Protein AF-A0A699YAX6-F1 (afdb_monomer_lite)

Organism: Haematococcus lacustris (NCBI:txid44745)

Sequence (113 aa):
MFAQSRGVNQQYKAKFRSLSFNLKDPKNPDLRARVLEGDIEAQELVEMSAEQLASSEKKAEYSQIREHIMAESVRGNTQVASTDQFQCGRCKQRKCTYYQMQTRSADEVGLGV

InterPro domains:
  IPR001222 Zinc finger, TFIIS-type [PF01096] (86-108)
  IPR001222 Zinc finger, TFIIS-type [SM00440] (86-108)
  IPR003618 Transcription elongation factor S-II, central domain [PF07500] (1-71)
  IPR003618 Transcription elongation factor S-II, central domain [PS51321] (1-81)
  IPR003618 Transcription elongation factor S-II, central domain [SM00510] (1-64)
  IPR036575 Transcription elongation factor S-II, central domain superfamily [G3DSA:1.10.472.30] (1-55)
  IPR036575 Transcription elongation factor S-II, central domain superfamily [SSF46942] (5-57)

pLDDT: mean 79.46, std 10.2, range [43.56, 90.44]

Secondary structure (DSSP, 8-state):
-TTTTTSS-HHHHHHHHHHHHHHH-TT-HHHHHHHHHTSS-HHHHHHS-HHHHS-HHHHHHHHHHHHHHHHHHHT------EETTS--TTT--S-EE-------SSS------

Foldseek 3Di:
DCVVVVHDDPVNVVLVVLLVCLCPDPLAVVLVVCVVVVVAPPVNSSVDDSLRSHHPVVVVVVVVVVVVVVVVVVVPPPPQPFAQPDADPPPRDSRDHADDDPDDDDDDDDRDD

Radius of gyration: 29.4 Å; chains: 1; bounding box: 80×31×58 Å

Structure (mmCIF, N/CA/C/O backbone):
data_AF-A0A699YAX6-F1
#
_entry.id   AF-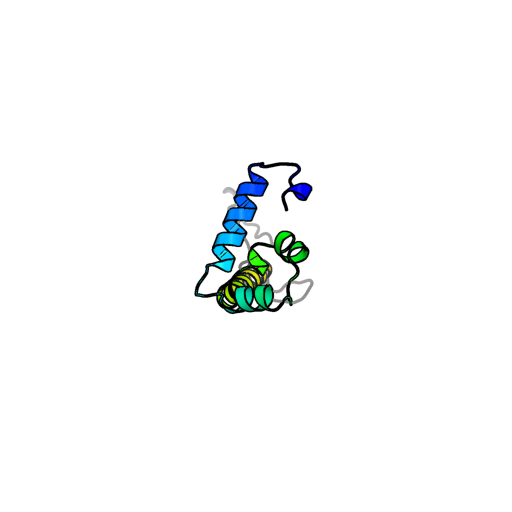A0A699YAX6-F1
#
loop_
_atom_site.group_PDB
_atom_site.id
_atom_site.type_symbol
_atom_site.label_atom_id
_atom_site.label_alt_id
_atom_site.label_comp_id
_atom_site.label_asym_id
_atom_site.label_entity_id
_atom_site.label_seq_id
_atom_site.pdbx_PDB_ins_code
_atom_site.Cartn_x
_atom_site.Cartn_y
_atom_site.Cartn_z
_atom_site.occupancy
_atom_site.B_iso_or_equiv
_atom_site.auth_seq_id
_atom_site.auth_comp_id
_atom_site.auth_asym_id
_atom_site.auth_atom_id
_atom_site.pdbx_PDB_model_num
ATOM 1 N N . MET A 1 1 ? -6.912 -10.403 16.331 1.00 75.69 1 MET A N 1
ATOM 2 C CA . MET A 1 1 ? -6.152 -9.137 16.492 1.00 75.69 1 MET A CA 1
ATOM 3 C C . MET A 1 1 ? -5.697 -8.850 17.928 1.00 75.69 1 MET A C 1
ATOM 5 O O . MET A 1 1 ? -4.497 -8.838 18.152 1.00 75.69 1 MET A O 1
ATOM 9 N N . PHE A 1 2 ? -6.594 -8.650 18.906 1.00 80.19 2 PHE A N 1
ATOM 10 C CA . PHE A 1 2 ? -6.207 -8.347 20.302 1.00 80.19 2 PHE A CA 1
ATOM 11 C C . PHE A 1 2 ? -5.350 -9.450 20.956 1.00 80.19 2 PHE A C 1
ATOM 13 O O . PHE A 1 2 ? -4.349 -9.159 21.609 1.00 80.19 2 PHE A O 1
ATOM 20 N N . ALA A 1 3 ? -5.701 -10.718 20.712 1.00 77.88 3 ALA A N 1
ATOM 21 C CA . ALA A 1 3 ? -4.924 -11.874 21.164 1.00 77.88 3 ALA A CA 1
ATOM 22 C C . ALA A 1 3 ? -3.510 -11.921 20.547 1.00 77.88 3 ALA A C 1
ATOM 24 O O . ALA A 1 3 ? -2.547 -12.263 21.226 1.00 77.88 3 ALA A O 1
ATOM 25 N N . GLN A 1 4 ? -3.373 -11.509 19.281 1.00 76.94 4 GLN A N 1
ATOM 26 C CA . GLN A 1 4 ? -2.105 -11.526 18.543 1.00 76.94 4 GLN A CA 1
ATOM 27 C C . GLN A 1 4 ? -1.154 -10.423 19.029 1.00 76.94 4 GLN A C 1
ATOM 29 O O . GLN A 1 4 ? 0.041 -10.650 19.176 1.00 76.94 4 GLN A O 1
ATOM 34 N N . SER A 1 5 ? -1.686 -9.241 19.355 1.00 77.25 5 SER A N 1
ATOM 35 C CA . SER A 1 5 ? -0.905 -8.118 19.886 1.00 77.25 5 SER A CA 1
ATOM 36 C C . SER A 1 5 ? -0.655 -8.183 21.397 1.00 77.25 5 SER A C 1
ATOM 38 O O . SER A 1 5 ? -0.025 -7.267 21.934 1.00 77.25 5 SER A O 1
ATOM 40 N N . ARG A 1 6 ? -1.159 -9.232 22.074 1.00 80.38 6 ARG A N 1
ATOM 41 C CA . ARG A 1 6 ? -1.083 -9.453 23.531 1.00 80.38 6 ARG A CA 1
ATOM 42 C C . ARG A 1 6 ? -1.434 -8.193 24.339 1.00 80.38 6 ARG A C 1
ATOM 44 O O . ARG A 1 6 ? -0.758 -7.856 25.306 1.00 80.38 6 ARG A O 1
ATOM 51 N N . GLY A 1 7 ? -2.474 -7.476 23.905 1.00 83.88 7 GLY A N 1
ATOM 52 C CA . GLY A 1 7 ? -2.921 -6.218 24.511 1.00 83.88 7 GLY A CA 1
ATOM 53 C C . GLY A 1 7 ? -3.018 -5.039 23.538 1.00 83.88 7 GLY A C 1
ATOM 54 O O . GLY A 1 7 ? -2.798 -5.164 22.328 1.00 83.88 7 GLY A O 1
ATOM 55 N N . VAL A 1 8 ? -3.370 -3.866 24.080 1.00 83.69 8 VAL A N 1
ATOM 56 C CA . VAL A 1 8 ? -3.574 -2.617 23.320 1.00 83.69 8 VAL A CA 1
ATOM 57 C C . VAL A 1 8 ? -2.249 -1.870 23.138 1.00 83.69 8 VAL A C 1
ATOM 59 O O . VAL A 1 8 ? -2.027 -0.790 23.683 1.00 83.69 8 VAL A O 1
ATOM 62 N N . ASN A 1 9 ? -1.364 -2.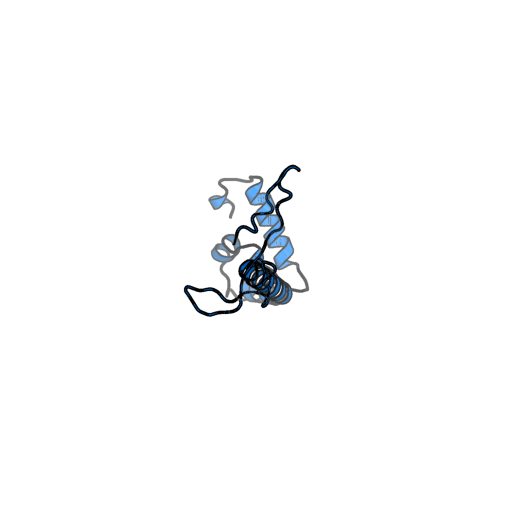450 22.336 1.00 87.81 9 ASN A N 1
ATOM 63 C CA . ASN A 1 9 ? -0.063 -1.866 22.017 1.00 87.81 9 ASN A CA 1
ATOM 64 C C . ASN A 1 9 ? -0.130 -0.901 20.821 1.00 87.81 9 ASN A C 1
ATOM 66 O O . ASN A 1 9 ? -1.139 -0.801 20.116 1.00 87.81 9 ASN A O 1
ATOM 70 N N . GLN A 1 10 ? 0.958 -0.174 20.557 1.00 87.06 10 GLN A N 1
ATOM 71 C CA . GLN A 1 10 ? 1.025 0.762 19.427 1.00 87.06 10 GLN A CA 1
ATOM 72 C C . GLN A 1 10 ? 0.780 0.060 18.081 1.00 87.06 10 GLN A C 1
ATOM 74 O O . GLN A 1 10 ? 0.060 0.593 17.238 1.00 87.06 10 GLN A O 1
ATOM 79 N N . GLN A 1 11 ? 1.282 -1.168 17.925 1.00 85.31 11 GLN A N 1
ATOM 80 C CA . GLN A 1 11 ? 1.049 -2.008 16.747 1.00 85.31 11 GLN A CA 1
ATOM 81 C C . GLN A 1 11 ? -0.436 -2.356 16.563 1.00 85.31 11 GLN A C 1
ATOM 83 O O . GLN A 1 11 ? -0.959 -2.247 15.456 1.00 85.31 11 GLN A O 1
ATOM 88 N N . TYR A 1 12 ? -1.147 -2.678 17.652 1.00 87.75 12 TYR A N 1
ATOM 89 C CA . TYR A 1 12 ? -2.594 -2.912 17.625 1.00 87.75 12 TYR A CA 1
ATOM 90 C C . TYR A 1 12 ? -3.339 -1.668 17.128 1.00 87.75 12 TYR A C 1
ATOM 92 O O . TYR A 1 12 ? -4.128 -1.734 16.188 1.00 87.75 12 TYR A O 1
ATOM 100 N N . LYS A 1 13 ? -3.040 -0.500 17.708 1.00 88.38 13 LYS A N 1
ATOM 101 C CA . LYS A 1 13 ? -3.680 0.763 17.310 1.00 88.38 13 LYS A CA 1
ATOM 102 C C . LYS A 1 13 ? -3.364 1.130 15.856 1.00 88.38 13 LYS A C 1
ATOM 104 O O . LYS A 1 13 ? -4.239 1.629 15.155 1.00 88.38 13 LYS A O 1
ATOM 109 N N . ALA A 1 14 ? -2.134 0.900 15.398 1.00 88.31 14 ALA A N 1
ATOM 110 C CA . ALA A 1 14 ? -1.726 1.160 14.018 1.00 88.31 14 ALA A CA 1
ATOM 111 C C . ALA A 1 14 ? -2.475 0.258 13.029 1.00 88.31 14 ALA A C 1
ATOM 113 O O . ALA A 1 14 ? -3.088 0.753 12.083 1.00 88.31 14 ALA A O 1
ATOM 114 N N . LYS A 1 15 ? -2.509 -1.052 13.296 1.00 87.62 15 LYS A N 1
ATOM 115 C CA . LYS A 1 15 ? -3.218 -2.018 12.455 1.00 87.62 15 LYS A CA 1
ATOM 116 C C . LYS A 1 15 ? -4.725 -1.742 12.427 1.00 87.62 15 LYS A C 1
ATOM 118 O O . LYS A 1 15 ? -5.327 -1.801 11.362 1.00 87.62 15 LYS A O 1
ATOM 123 N N . PHE A 1 16 ? -5.321 -1.332 13.549 1.00 88.56 16 PHE A N 1
ATOM 124 C CA . PHE A 1 16 ? -6.753 -1.029 13.621 1.00 88.56 16 PHE A CA 1
ATOM 125 C C . PHE A 1 16 ? -7.096 0.191 12.768 1.00 88.56 16 PHE A C 1
ATOM 127 O O . PHE A 1 16 ? -8.059 0.164 12.007 1.00 88.56 16 PHE A O 1
ATOM 134 N N . ARG A 1 17 ? -6.280 1.251 12.847 1.00 89.19 17 ARG A N 1
ATOM 135 C CA . ARG A 1 17 ? -6.451 2.436 11.995 1.00 89.19 17 ARG A CA 1
ATOM 136 C C . ARG A 1 17 ? -6.299 2.094 10.519 1.00 89.19 17 ARG A C 1
ATOM 138 O O . ARG A 1 17 ? -7.101 2.565 9.723 1.00 89.19 17 ARG A O 1
ATOM 145 N N . SER A 1 18 ? -5.320 1.260 10.170 1.00 88.12 18 SER A N 1
ATOM 146 C CA . SER A 1 18 ? -5.122 0.799 8.793 1.00 88.12 18 SER A CA 1
ATOM 147 C C . SER A 1 18 ? -6.340 0.027 8.275 1.00 88.12 18 SER A C 1
ATOM 149 O O . SER A 1 18 ? -6.860 0.362 7.214 1.00 88.12 18 SER A O 1
ATOM 151 N N . LEU A 1 19 ? -6.858 -0.938 9.041 1.00 88.38 19 LEU A N 1
ATOM 152 C CA . LEU A 1 19 ? -8.063 -1.688 8.672 1.00 88.38 19 LEU A CA 1
ATOM 153 C C . LEU A 1 19 ? -9.290 -0.779 8.559 1.00 88.38 19 LEU A C 1
ATOM 155 O O . LEU A 1 19 ? -10.009 -0.830 7.567 1.00 88.38 19 LEU A O 1
ATOM 159 N N . SER A 1 20 ? -9.500 0.101 9.542 1.00 88.44 20 SER A N 1
ATOM 160 C CA . SER A 1 20 ? -10.625 1.040 9.541 1.00 88.44 20 SER A CA 1
ATOM 161 C C . SER A 1 20 ? -10.577 1.997 8.349 1.00 88.44 20 SER A C 1
ATOM 163 O O . SER A 1 20 ? -11.618 2.306 7.781 1.00 88.44 20 SER A O 1
ATOM 165 N N . PHE A 1 21 ? -9.383 2.445 7.957 1.00 87.81 21 PHE A N 1
ATOM 166 C CA . PHE A 1 21 ? -9.190 3.303 6.793 1.00 87.81 21 PHE A CA 1
ATOM 167 C C . PHE A 1 21 ? -9.499 2.562 5.487 1.00 87.81 21 PHE A C 1
ATOM 169 O O . PHE A 1 21 ? -10.308 3.047 4.706 1.00 87.81 21 PHE A O 1
ATOM 176 N N . ASN A 1 22 ? -8.930 1.367 5.283 1.00 86.75 22 ASN A N 1
ATOM 177 C CA . ASN A 1 22 ? -9.141 0.598 4.051 1.00 86.75 22 ASN A CA 1
ATOM 178 C C . ASN A 1 22 ? -10.600 0.138 3.877 1.00 86.75 22 ASN A C 1
ATOM 180 O O . ASN A 1 22 ? -11.127 0.202 2.774 1.00 86.75 22 ASN A O 1
ATOM 184 N N . LEU A 1 23 ? -11.286 -0.262 4.956 1.00 85.50 23 LEU A N 1
ATOM 185 C CA . LEU A 1 23 ? -12.700 -0.671 4.903 1.00 85.50 23 LEU A CA 1
ATOM 186 C C . LEU A 1 23 ? -13.671 0.496 4.672 1.00 85.50 23 LEU A C 1
ATOM 188 O O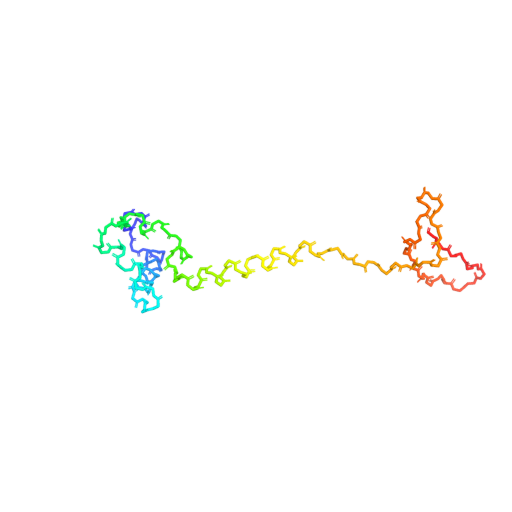 . LEU A 1 23 ? -14.796 0.294 4.211 1.00 85.50 23 LEU A O 1
ATOM 192 N N . LYS A 1 24 ? -13.267 1.716 5.041 1.00 86.38 24 LYS A N 1
ATOM 193 C CA . LYS A 1 24 ? -14.055 2.937 4.829 1.00 86.38 24 LYS A CA 1
ATOM 194 C C . LYS A 1 24 ? -13.728 3.631 3.512 1.00 86.38 24 LYS A C 1
ATOM 196 O O . LYS A 1 24 ? -14.386 4.622 3.202 1.00 86.38 24 LYS A O 1
ATOM 201 N N . ASP A 1 25 ? -12.738 3.151 2.764 1.00 85.06 25 ASP A N 1
ATOM 202 C CA . ASP A 1 25 ? -12.318 3.785 1.523 1.00 85.06 25 ASP A CA 1
ATOM 203 C C . ASP A 1 25 ? -13.429 3.649 0.461 1.00 85.06 25 ASP A C 1
ATOM 205 O O . ASP A 1 25 ? -13.761 2.530 0.055 1.00 85.06 25 ASP A O 1
ATOM 209 N N . PRO A 1 26 ? -14.024 4.760 -0.017 1.00 81.88 26 PRO A N 1
ATOM 210 C CA . PRO A 1 26 ? -15.045 4.711 -1.062 1.00 81.88 26 PRO A CA 1
ATOM 211 C C . PRO A 1 26 ? -14.502 4.192 -2.400 1.00 81.88 26 PRO A C 1
ATOM 213 O O . PRO A 1 26 ? -15.288 3.752 -3.234 1.00 81.88 26 PRO A O 1
ATOM 216 N N . LYS A 1 27 ? -13.179 4.217 -2.607 1.00 79.06 27 LYS A N 1
ATOM 217 C CA . LYS A 1 27 ? -12.508 3.681 -3.799 1.00 79.06 27 LYS A CA 1
ATOM 218 C C . LYS A 1 27 ? -12.218 2.181 -3.702 1.00 79.06 27 LYS A C 1
ATOM 220 O O . LYS A 1 27 ? -11.673 1.606 -4.638 1.00 79.06 27 LYS A O 1
ATOM 225 N N . ASN A 1 28 ? -12.560 1.535 -2.584 1.00 82.50 28 ASN A N 1
ATOM 226 C CA . ASN A 1 28 ? -12.413 0.091 -2.406 1.00 82.50 28 ASN A CA 1
ATOM 227 C C . ASN A 1 28 ? -13.714 -0.575 -1.908 1.00 82.50 28 ASN A C 1
ATOM 229 O O . ASN A 1 28 ? -13.719 -1.213 -0.850 1.00 82.50 28 ASN A O 1
ATOM 233 N N . PRO A 1 29 ? -14.843 -0.433 -2.634 1.00 83.94 29 PRO A N 1
ATOM 234 C CA . PRO A 1 29 ? -16.111 -1.028 -2.214 1.00 83.94 29 PRO A CA 1
ATOM 235 C C . PRO A 1 29 ? -16.067 -2.563 -2.221 1.00 83.94 29 PRO A C 1
ATOM 237 O O . PRO A 1 29 ? -16.752 -3.189 -1.414 1.00 83.94 29 PRO A O 1
ATOM 240 N N . ASP A 1 30 ? -15.237 -3.146 -3.088 1.00 85.56 30 ASP A N 1
ATOM 241 C CA . ASP A 1 30 ? -15.079 -4.590 -3.270 1.00 85.56 30 ASP A CA 1
ATOM 242 C C . ASP A 1 30 ? -14.534 -5.274 -2.010 1.00 85.56 30 ASP A C 1
ATOM 244 O O . ASP A 1 30 ? -15.118 -6.239 -1.525 1.00 85.56 30 ASP A O 1
ATOM 248 N N . LEU A 1 31 ? -13.492 -4.705 -1.386 1.00 86.19 31 LEU A N 1
ATOM 249 C CA . LEU A 1 31 ? -12.953 -5.231 -0.128 1.00 86.19 31 LEU A CA 1
ATOM 250 C C . LEU A 1 31 ? -14.029 -5.296 0.961 1.00 86.19 31 LEU A C 1
ATOM 252 O O . LEU A 1 31 ? -14.117 -6.279 1.693 1.00 86.19 31 LEU A O 1
ATOM 256 N N . ARG A 1 32 ? -14.859 -4.254 1.070 1.00 86.94 32 ARG A N 1
ATOM 257 C CA . ARG A 1 32 ? -15.951 -4.229 2.046 1.00 86.94 32 ARG A CA 1
ATOM 258 C C . ARG A 1 32 ? -17.020 -5.267 1.713 1.00 86.94 32 ARG A C 1
ATOM 260 O O . ARG A 1 32 ? -17.501 -5.919 2.632 1.00 86.94 32 ARG A O 1
ATOM 267 N N . ALA A 1 33 ? -17.384 -5.415 0.440 1.00 88.19 33 ALA A N 1
ATOM 268 C CA . ALA A 1 33 ? -18.358 -6.410 -0.001 1.00 88.19 33 ALA A CA 1
ATOM 269 C C . ALA A 1 33 ? -17.887 -7.832 0.332 1.00 88.19 33 ALA A C 1
ATOM 271 O O . ALA A 1 33 ? -18.608 -8.557 1.003 1.00 88.19 33 ALA A O 1
ATOM 272 N N . ARG A 1 34 ? -16.638 -8.174 0.004 1.00 88.50 34 ARG A N 1
ATOM 273 C CA . ARG A 1 34 ? -16.042 -9.490 0.287 1.00 88.50 34 ARG A CA 1
ATOM 274 C C . ARG A 1 34 ? -15.977 -9.823 1.777 1.00 88.50 34 ARG A C 1
ATOM 276 O O . ARG A 1 34 ? -16.220 -10.955 2.177 1.00 88.50 34 ARG A O 1
ATOM 283 N N . VAL A 1 35 ? -15.689 -8.832 2.623 1.00 88.56 35 VAL A N 1
ATOM 284 C CA . VAL A 1 35 ? -15.719 -9.017 4.086 1.00 88.56 35 VAL A CA 1
ATOM 285 C C . VAL A 1 35 ? -17.150 -9.215 4.603 1.00 88.56 35 VAL A C 1
ATOM 287 O O . VAL A 1 35 ? -17.352 -9.977 5.542 1.00 88.56 35 VAL A O 1
ATOM 290 N N . LEU A 1 36 ? -18.143 -8.539 4.014 1.00 87.38 36 LEU A N 1
ATOM 291 C CA . LEU A 1 36 ? -19.553 -8.692 4.394 1.00 87.38 36 LEU A CA 1
ATOM 292 C C . LEU A 1 36 ? -20.163 -10.008 3.894 1.00 87.38 36 LEU A C 1
ATOM 294 O O . LEU A 1 36 ? -20.999 -10.579 4.587 1.00 87.38 36 LEU A O 1
ATOM 298 N N . GLU A 1 37 ? -19.748 -10.474 2.717 1.00 90.44 37 GLU A N 1
ATOM 299 C CA . GLU A 1 37 ? -20.183 -11.740 2.116 1.00 90.44 37 GLU A CA 1
ATOM 300 C C . GLU A 1 37 ? -19.532 -12.956 2.796 1.00 90.44 37 GLU A C 1
ATOM 302 O O . GLU A 1 37 ? -20.077 -14.055 2.764 1.00 90.44 37 GLU A O 1
ATOM 307 N N . GLY A 1 38 ? -18.413 -12.741 3.496 1.00 86.50 38 GLY A N 1
ATOM 308 C CA . GLY A 1 38 ? -17.688 -13.783 4.222 1.00 86.50 38 GLY A CA 1
ATOM 309 C C . GLY A 1 38 ? -16.573 -14.447 3.413 1.00 86.50 38 GLY A C 1
ATOM 310 O O . GLY A 1 38 ? -15.948 -15.372 3.919 1.00 86.50 38 GLY A O 1
ATOM 311 N N . ASP A 1 39 ? -16.269 -13.948 2.210 1.00 88.69 39 ASP A N 1
ATOM 312 C CA . ASP A 1 39 ? -15.134 -14.399 1.388 1.00 88.69 39 ASP A CA 1
ATOM 313 C C . ASP A 1 39 ? -13.776 -14.186 2.066 1.00 88.69 39 ASP A C 1
ATOM 315 O O . ASP A 1 39 ? -12.790 -14.826 1.710 1.00 88.69 39 ASP A O 1
ATOM 319 N N . ILE A 1 40 ? -13.695 -13.212 2.976 1.00 87.81 40 ILE A N 1
ATOM 320 C CA . ILE A 1 40 ? -12.492 -12.914 3.751 1.00 87.81 40 ILE A CA 1
ATOM 321 C C . ILE A 1 40 ? -12.841 -13.075 5.224 1.00 87.81 40 ILE A C 1
ATOM 323 O O . ILE A 1 40 ? -13.573 -12.259 5.793 1.00 87.81 40 ILE A O 1
ATOM 327 N N . GLU A 1 41 ? -12.277 -14.099 5.861 1.00 88.00 41 GLU A N 1
ATOM 328 C CA . GLU A 1 41 ? -12.462 -14.306 7.291 1.00 88.00 41 GLU A CA 1
ATOM 329 C C . GLU A 1 41 ? -11.816 -13.181 8.109 1.00 88.00 41 GLU A C 1
ATOM 331 O O . GLU A 1 41 ? -10.786 -12.601 7.754 1.00 88.00 41 GLU A O 1
ATOM 336 N N . ALA A 1 42 ? -12.381 -12.898 9.285 1.00 84.56 42 ALA A N 1
ATOM 337 C CA . ALA A 1 42 ? -11.849 -11.875 10.184 1.00 84.56 42 ALA A CA 1
ATOM 338 C C . ALA A 1 42 ? -10.405 -12.163 10.638 1.00 84.56 42 ALA A C 1
ATOM 340 O O . ALA A 1 42 ? -9.672 -11.231 10.978 1.00 84.56 42 ALA A O 1
ATOM 341 N N . GLN A 1 43 ? -9.998 -13.436 10.668 1.00 85.62 43 GLN A N 1
ATOM 342 C CA . GLN A 1 43 ? -8.628 -13.821 10.991 1.00 85.62 43 GLN A CA 1
ATOM 343 C C . GLN A 1 43 ? -7.679 -13.484 9.836 1.00 85.62 43 GLN A C 1
ATOM 345 O O . GLN A 1 43 ? -6.714 -12.751 10.062 1.00 85.62 43 GLN A O 1
ATOM 350 N N . GLU A 1 44 ? -8.015 -13.890 8.607 1.00 86.50 44 GLU A N 1
ATOM 351 C CA . GLU A 1 44 ? -7.259 -13.524 7.404 1.00 86.50 44 GLU A CA 1
ATOM 352 C C . GLU A 1 44 ? -7.150 -12.008 7.237 1.00 86.50 44 GLU A C 1
ATOM 354 O O . GLU A 1 44 ? -6.062 -11.487 7.003 1.00 86.50 44 GLU A O 1
ATOM 359 N N . LEU A 1 45 ? -8.241 -11.267 7.452 1.00 86.12 45 LEU A N 1
ATOM 360 C CA . LEU A 1 45 ? -8.259 -9.809 7.327 1.00 86.12 45 LEU A CA 1
ATOM 361 C C . LEU A 1 45 ? -7.206 -9.123 8.218 1.00 86.12 45 LEU A C 1
ATOM 363 O O . LEU A 1 45 ? -6.628 -8.097 7.852 1.00 86.12 45 LEU A O 1
ATOM 367 N N . VAL A 1 46 ? -6.946 -9.678 9.404 1.00 85.69 46 VAL A N 1
ATOM 368 C CA . VAL A 1 46 ? -5.939 -9.154 10.336 1.00 85.69 46 VAL A CA 1
ATOM 369 C C . VAL A 1 46 ? -4.523 -9.514 9.882 1.00 85.69 46 VAL A C 1
ATOM 371 O O . VAL A 1 46 ? -3.598 -8.730 10.110 1.00 85.69 46 VAL A O 1
ATOM 374 N N . GLU A 1 47 ? -4.341 -10.651 9.221 1.00 85.50 47 GLU A N 1
ATOM 375 C CA . GLU A 1 47 ? -3.041 -11.111 8.727 1.00 85.50 47 GLU A CA 1
ATOM 376 C C . GLU A 1 47 ? -2.649 -10.465 7.390 1.00 85.50 47 GLU A C 1
ATOM 378 O O . GLU A 1 47 ? -1.462 -10.236 7.155 1.00 85.50 47 GLU A O 1
ATOM 383 N N . MET A 1 48 ? -3.622 -10.047 6.573 1.00 85.62 48 MET A N 1
ATOM 384 C CA . MET A 1 48 ? -3.386 -9.372 5.292 1.00 85.62 48 MET A CA 1
ATOM 385 C C . MET A 1 48 ? -2.481 -8.139 5.419 1.00 85.62 48 MET A C 1
ATOM 387 O O . MET A 1 48 ? -2.555 -7.348 6.373 1.00 85.62 48 MET A O 1
ATOM 391 N N . SER A 1 49 ? -1.625 -7.940 4.417 1.00 83.44 49 SER A N 1
ATOM 392 C CA . SER A 1 49 ? -0.734 -6.781 4.349 1.00 83.44 49 SER A CA 1
ATOM 393 C C . SER A 1 49 ? -1.484 -5.508 3.935 1.00 83.44 49 SER A C 1
ATOM 395 O O . SER A 1 49 ? -2.559 -5.553 3.336 1.00 83.44 49 SER A O 1
ATOM 397 N N . ALA A 1 50 ? -0.911 -4.336 4.234 1.00 79.12 50 ALA A N 1
ATOM 398 C CA . ALA A 1 50 ? -1.506 -3.049 3.852 1.00 79.12 50 ALA A CA 1
ATOM 399 C C . ALA A 1 50 ? -1.703 -2.916 2.330 1.00 79.12 50 ALA A C 1
ATOM 401 O O . ALA A 1 50 ? -2.640 -2.269 1.878 1.00 79.12 50 ALA A O 1
ATOM 402 N N . GLU A 1 51 ? -0.847 -3.569 1.548 1.00 76.31 51 GLU A N 1
ATOM 403 C CA . GLU A 1 51 ? -0.918 -3.600 0.088 1.00 76.31 51 GLU A CA 1
ATOM 404 C C . GLU A 1 51 ? -2.079 -4.466 -0.405 1.00 76.31 51 GLU A C 1
ATOM 406 O O . GLU A 1 51 ? -2.793 -4.095 -1.333 1.00 76.31 51 GLU A O 1
ATOM 411 N N . GLN A 1 52 ? -2.314 -5.606 0.249 1.00 78.75 52 GLN A N 1
ATOM 412 C CA . GLN A 1 52 ? -3.435 -6.489 -0.067 1.00 78.75 52 GLN A CA 1
ATOM 413 C C . GLN A 1 52 ? -4.786 -5.877 0.325 1.00 78.75 52 GLN A C 1
ATOM 415 O O . GLN A 1 52 ? -5.803 -6.207 -0.283 1.00 78.75 52 GLN A O 1
ATOM 420 N N . LEU A 1 53 ? -4.800 -4.962 1.293 1.00 82.12 53 LEU A N 1
ATOM 421 C CA . LEU A 1 53 ? -5.987 -4.214 1.714 1.00 82.12 53 LEU A CA 1
ATOM 422 C C . LEU A 1 53 ? -6.244 -2.957 0.865 1.00 82.12 53 LEU A C 1
ATOM 424 O O . LEU A 1 53 ? -7.333 -2.391 0.935 1.00 82.12 53 LEU A O 1
ATOM 428 N N . ALA A 1 54 ? -5.274 -2.517 0.060 1.00 79.25 54 ALA A N 1
ATOM 429 C CA . ALA A 1 54 ? -5.426 -1.339 -0.788 1.00 79.25 54 ALA A CA 1
ATOM 430 C C . ALA A 1 54 ? -6.426 -1.574 -1.939 1.00 79.25 54 ALA A C 1
ATOM 432 O O . ALA A 1 54 ? -6.713 -2.717 -2.318 1.00 79.25 54 ALA A O 1
ATOM 433 N N . SER A 1 55 ? -6.944 -0.480 -2.510 1.00 79.56 55 SER A N 1
ATOM 434 C CA . SER A 1 55 ? -7.817 -0.523 -3.689 1.00 79.56 55 SER A CA 1
ATOM 435 C C . SER A 1 55 ? -7.131 -1.198 -4.879 1.00 79.56 55 SER A C 1
ATOM 437 O O . SER A 1 55 ? -5.902 -1.208 -4.988 1.00 79.56 55 SER A O 1
ATOM 439 N N . SER A 1 56 ? -7.929 -1.755 -5.791 1.00 75.94 56 SER A N 1
ATOM 440 C CA . SER A 1 56 ? -7.440 -2.374 -7.030 1.00 75.94 56 SER A CA 1
ATOM 441 C C . SER A 1 56 ? -6.585 -1.410 -7.861 1.00 75.94 56 SER A C 1
ATOM 443 O O . SER A 1 56 ? -5.513 -1.795 -8.318 1.00 75.94 56 SER A O 1
ATOM 445 N N . GLU A 1 57 ? -6.997 -0.143 -7.968 1.00 78.75 57 GLU A N 1
ATOM 446 C CA . GLU A 1 57 ? -6.221 0.911 -8.636 1.00 78.75 57 GLU A CA 1
ATOM 447 C C . GLU A 1 57 ? -4.841 1.109 -7.998 1.00 78.75 57 GLU A C 1
ATOM 449 O O . GLU A 1 57 ? -3.828 1.095 -8.694 1.00 78.75 57 GLU A O 1
ATOM 454 N N . LYS A 1 58 ? -4.770 1.222 -6.665 1.00 78.12 58 LYS A N 1
ATOM 455 C CA . LYS A 1 58 ? -3.485 1.387 -5.973 1.00 78.12 58 LYS A CA 1
ATOM 456 C C . LYS A 1 58 ? -2.603 0.156 -6.100 1.00 78.12 58 LYS A C 1
ATOM 458 O O . LYS A 1 58 ? -1.399 0.292 -6.267 1.00 78.12 58 LYS A O 1
ATOM 463 N N . LYS A 1 59 ? -3.180 -1.047 -6.038 1.00 81.00 59 LYS A N 1
ATOM 464 C CA . LYS A 1 59 ? -2.431 -2.292 -6.268 1.00 81.00 59 LYS A CA 1
ATOM 465 C C . LYS A 1 59 ? -1.793 -2.308 -7.656 1.00 81.00 59 LYS A C 1
ATOM 467 O O . LYS A 1 59 ? -0.630 -2.685 -7.771 1.00 81.00 59 LYS A O 1
ATOM 472 N N . ALA A 1 60 ? -2.529 -1.871 -8.678 1.00 81.94 60 ALA A N 1
ATOM 473 C CA . ALA A 1 60 ? -2.012 -1.768 -10.037 1.00 81.94 60 ALA A CA 1
ATOM 474 C C . ALA A 1 60 ? -0.887 -0.725 -10.141 1.00 81.94 60 ALA A C 1
ATOM 476 O O . ALA A 1 60 ? 0.158 -1.021 -10.713 1.00 81.94 60 ALA A O 1
ATOM 477 N N . GLU A 1 61 ? -1.058 0.451 -9.534 1.00 83.00 61 GLU A N 1
ATOM 478 C CA . GLU A 1 61 ? -0.023 1.492 -9.491 1.00 83.00 61 GLU A CA 1
ATOM 479 C C . GLU A 1 61 ? 1.253 0.993 -8.789 1.00 83.00 61 GLU A C 1
ATOM 481 O O . GLU A 1 61 ? 2.352 1.120 -9.327 1.00 83.00 61 GLU A O 1
ATOM 486 N N . TYR A 1 62 ? 1.121 0.336 -7.631 1.00 84.75 62 TYR A N 1
ATOM 487 C CA . TYR A 1 62 ? 2.262 -0.248 -6.922 1.00 84.75 62 TYR A CA 1
ATOM 488 C C . TYR A 1 62 ? 2.966 -1.341 -7.732 1.00 84.75 62 TYR A C 1
ATOM 490 O O . TYR A 1 62 ? 4.194 -1.418 -7.677 1.00 84.75 62 TYR A O 1
ATOM 498 N N . SER A 1 63 ? 2.227 -2.167 -8.485 1.00 84.31 63 SER A N 1
ATOM 499 C CA . SER A 1 63 ? 2.823 -3.152 -9.400 1.00 84.31 63 SER A CA 1
ATOM 500 C C . SER A 1 63 ? 3.657 -2.457 -10.467 1.00 84.31 63 SER A C 1
ATOM 502 O O . SER A 1 63 ? 4.844 -2.739 -10.583 1.00 84.31 63 SER A O 1
ATOM 504 N N . GLN A 1 64 ? 3.082 -1.465 -11.151 1.00 87.06 64 GLN A N 1
ATOM 505 C CA . GLN A 1 64 ? 3.768 -0.737 -12.219 1.00 87.06 64 GLN A CA 1
ATOM 506 C C . GLN A 1 64 ? 5.030 -0.037 -11.713 1.00 87.06 64 GLN A C 1
ATOM 508 O O . GLN A 1 64 ? 6.074 -0.102 -12.358 1.0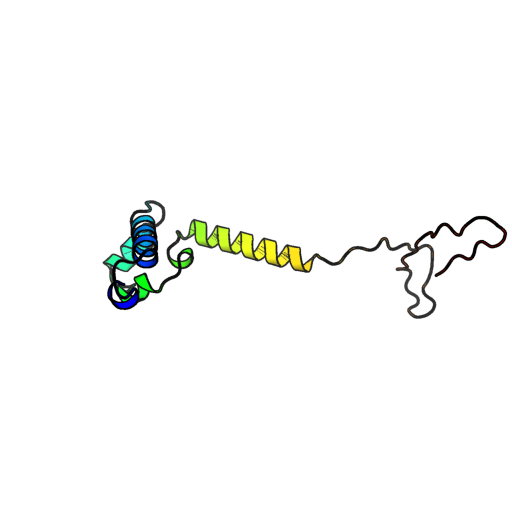0 87.06 64 GLN A O 1
ATOM 513 N N . ILE A 1 65 ? 4.967 0.592 -10.536 1.00 87.00 65 ILE A N 1
ATOM 514 C CA . ILE A 1 65 ? 6.132 1.235 -9.917 1.00 87.00 65 ILE A CA 1
ATOM 515 C C . ILE A 1 65 ? 7.209 0.194 -9.591 1.00 87.00 65 ILE A C 1
ATOM 517 O O . ILE A 1 65 ? 8.385 0.414 -9.877 1.00 87.00 65 ILE A O 1
ATOM 521 N N . ARG A 1 66 ? 6.829 -0.952 -9.012 1.00 86.75 66 ARG A N 1
ATOM 522 C CA . ARG A 1 66 ? 7.769 -2.041 -8.700 1.00 86.75 66 ARG A CA 1
ATOM 523 C C . ARG A 1 66 ? 8.425 -2.598 -9.953 1.00 86.75 66 ARG A C 1
ATOM 525 O O . ARG A 1 66 ? 9.639 -2.776 -9.967 1.00 86.75 66 ARG A O 1
ATOM 532 N N . GLU A 1 67 ? 7.639 -2.830 -10.995 1.00 87.31 67 GLU A N 1
ATOM 533 C CA . GLU A 1 67 ? 8.119 -3.298 -12.291 1.00 87.31 67 GLU A CA 1
ATOM 534 C C . GLU A 1 67 ? 9.064 -2.279 -12.930 1.00 87.31 67 GLU A C 1
ATOM 536 O O . GLU A 1 67 ? 10.130 -2.654 -13.414 1.00 87.31 67 GLU A O 1
ATOM 541 N N . HIS A 1 68 ? 8.734 -0.988 -12.863 1.00 85.75 68 HIS A N 1
ATOM 542 C CA . HIS A 1 68 ? 9.581 0.084 -13.376 1.00 85.75 68 HIS A CA 1
ATOM 543 C C . HIS A 1 68 ? 10.930 0.149 -12.652 1.00 85.75 68 HIS A C 1
ATOM 545 O O . HIS A 1 68 ? 11.976 0.133 -13.297 1.00 85.75 68 HIS A O 1
ATOM 551 N N . ILE A 1 69 ? 10.922 0.166 -11.314 1.00 86.19 69 ILE A N 1
ATOM 552 C CA . ILE A 1 69 ? 12.146 0.179 -10.496 1.00 86.19 69 ILE A CA 1
ATOM 553 C C . ILE A 1 69 ? 12.997 -1.067 -10.788 1.00 86.19 69 ILE A C 1
ATOM 555 O O . ILE A 1 69 ? 14.216 -0.975 -10.958 1.00 86.19 69 ILE A O 1
ATOM 559 N N . MET A 1 70 ? 12.361 -2.236 -10.898 1.00 85.00 70 MET A N 1
ATOM 560 C CA . MET A 1 70 ? 13.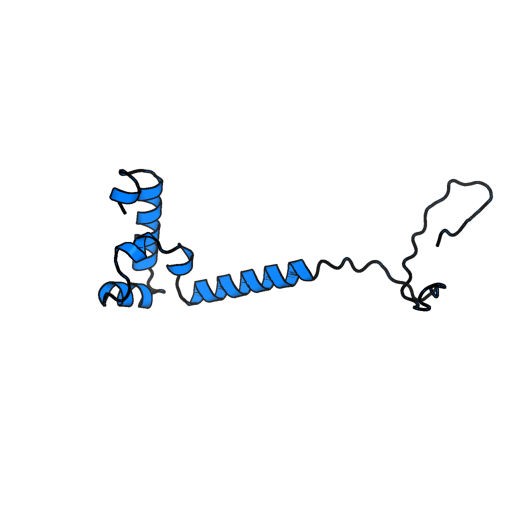051 -3.479 -11.237 1.00 85.00 70 MET A CA 1
ATOM 561 C C . MET A 1 70 ? 13.675 -3.410 -12.637 1.00 85.00 70 MET A C 1
ATOM 563 O O . MET A 1 70 ? 14.848 -3.732 -12.805 1.00 85.00 70 MET A O 1
ATOM 567 N N . ALA A 1 71 ? 12.936 -2.927 -13.634 1.00 83.81 71 ALA A N 1
ATOM 568 C CA . ALA A 1 71 ? 13.439 -2.771 -14.993 1.00 83.81 71 ALA A CA 1
ATOM 569 C C . ALA A 1 71 ? 14.580 -1.745 -15.090 1.00 83.81 71 ALA A C 1
ATOM 571 O O . ALA A 1 71 ? 15.496 -1.929 -15.889 1.00 83.81 71 ALA A O 1
ATOM 572 N N . GLU A 1 72 ? 14.539 -0.669 -14.305 1.00 81.38 72 GLU A N 1
ATOM 573 C CA . GLU A 1 72 ? 15.574 0.366 -14.291 1.00 81.38 72 GLU A CA 1
ATOM 574 C C . GLU A 1 72 ? 16.870 -0.126 -13.634 1.00 81.38 72 GLU A C 1
ATOM 576 O O . GLU A 1 72 ? 17.952 0.072 -14.181 1.00 81.38 72 GLU A O 1
ATOM 581 N N . SER A 1 73 ? 16.776 -0.854 -12.519 1.00 73.44 73 SER A N 1
ATOM 582 C CA . SER A 1 73 ? 17.955 -1.407 -11.832 1.00 73.44 73 SER A CA 1
ATOM 583 C C . SER A 1 73 ? 18.754 -2.405 -12.682 1.00 73.44 73 SER A C 1
ATOM 585 O O . SER A 1 73 ? 19.981 -2.445 -12.601 1.00 73.44 73 SER A O 1
ATOM 587 N N . VAL A 1 74 ? 18.095 -3.153 -13.574 1.00 69.06 74 VAL A N 1
ATOM 588 C CA . VAL A 1 74 ? 18.768 -4.037 -14.545 1.00 69.06 74 VAL A CA 1
ATOM 589 C C . VAL A 1 74 ? 19.468 -3.243 -15.659 1.00 69.06 74 VAL A C 1
ATOM 591 O O . VAL A 1 74 ? 20.450 -3.712 -16.234 1.00 69.06 74 VAL A O 1
ATOM 594 N N . ARG A 1 75 ? 19.034 -2.006 -15.941 1.00 61.25 75 ARG A N 1
ATOM 595 C CA . ARG A 1 75 ? 19.678 -1.101 -16.915 1.00 61.25 75 ARG A CA 1
ATOM 596 C C . ARG A 1 75 ? 20.928 -0.412 -16.361 1.00 61.25 75 ARG A C 1
ATOM 598 O O . ARG A 1 75 ? 21.481 0.455 -17.030 1.00 61.25 75 ARG A O 1
ATOM 605 N N . GLY A 1 76 ? 21.426 -0.821 -15.195 1.00 58.09 76 GLY A N 1
ATOM 606 C CA . GLY A 1 76 ? 22.715 -0.401 -14.641 1.00 58.09 76 GLY A CA 1
ATOM 607 C C . GLY A 1 76 ? 23.943 -0.921 -15.402 1.00 58.09 76 GLY A C 1
ATOM 608 O O . GLY A 1 76 ? 24.996 -1.098 -14.796 1.00 58.09 76 GLY A O 1
ATOM 609 N N . ASN A 1 77 ? 23.850 -1.184 -16.710 1.00 62.78 77 ASN A N 1
ATOM 610 C CA . ASN A 1 77 ? 25.044 -1.392 -17.518 1.00 62.78 77 ASN A CA 1
ATOM 611 C C . ASN A 1 77 ? 25.624 -0.010 -17.824 1.00 62.78 77 ASN A C 1
ATOM 613 O O . ASN A 1 77 ? 25.159 0.676 -18.735 1.00 62.78 77 ASN A O 1
ATOM 617 N N . THR A 1 78 ? 26.603 0.420 -17.025 1.00 62.53 78 THR A N 1
ATOM 618 C CA . THR A 1 78 ? 27.377 1.636 -17.277 1.00 62.53 78 THR A CA 1
ATOM 619 C C . THR A 1 78 ? 27.923 1.553 -18.694 1.00 62.53 78 THR A C 1
ATOM 621 O O . THR A 1 78 ? 28.841 0.783 -18.977 1.00 62.53 78 THR A O 1
ATOM 624 N N . GLN A 1 79 ? 27.319 2.307 -19.605 1.00 64.12 79 GLN A N 1
ATOM 625 C CA . GLN A 1 79 ? 27.786 2.434 -20.975 1.00 64.12 79 GLN A CA 1
ATOM 626 C C . GLN A 1 79 ? 29.099 3.210 -20.929 1.00 64.12 79 GLN A C 1
ATOM 628 O O . GLN A 1 79 ? 29.135 4.436 -20.971 1.00 64.12 79 GLN A O 1
ATOM 633 N N . VAL A 1 80 ? 30.186 2.463 -20.724 1.00 71.88 80 VAL A N 1
ATOM 634 C CA . VAL A 1 80 ? 31.546 2.964 -20.870 1.00 71.88 80 VAL A CA 1
ATOM 635 C C . VAL A 1 80 ? 31.672 3.523 -22.279 1.00 71.88 80 VAL A C 1
ATOM 637 O O . VAL A 1 80 ? 31.170 2.920 -23.228 1.00 71.88 80 VAL A O 1
ATOM 640 N N . ALA A 1 81 ? 32.298 4.690 -22.412 1.00 70.81 81 ALA A N 1
ATOM 641 C CA . ALA A 1 81 ? 32.507 5.319 -23.706 1.00 70.81 81 ALA A CA 1
ATOM 642 C C . ALA A 1 81 ? 33.314 4.370 -24.609 1.00 70.81 81 ALA A C 1
ATOM 644 O O . ALA A 1 81 ? 34.532 4.257 -24.478 1.00 70.81 81 ALA A O 1
ATOM 645 N N . SER A 1 82 ? 32.623 3.645 -25.490 1.00 77.69 82 SER A N 1
ATOM 646 C CA . SER A 1 82 ? 33.237 2.738 -26.454 1.00 77.69 82 SER A CA 1
ATOM 647 C C . SER A 1 82 ? 33.572 3.513 -27.723 1.00 77.69 82 SER A C 1
ATOM 649 O O . SER A 1 82 ? 32.694 4.155 -28.297 1.00 77.69 82 SER A O 1
ATOM 651 N N . THR A 1 83 ? 34.823 3.441 -28.166 1.00 78.88 83 THR A N 1
ATOM 652 C CA . THR A 1 83 ? 35.311 4.018 -29.420 1.00 78.88 83 THR A CA 1
ATOM 653 C C . THR A 1 83 ? 35.668 2.921 -30.423 1.00 78.88 83 THR A C 1
ATOM 655 O O . THR A 1 83 ? 36.303 1.925 -30.070 1.00 78.88 83 THR A O 1
ATOM 658 N N . ASP A 1 84 ? 35.309 3.139 -31.691 1.00 81.50 84 ASP A N 1
ATOM 659 C CA . ASP A 1 84 ? 35.646 2.271 -32.831 1.00 81.50 84 ASP A CA 1
ATOM 660 C C . ASP A 1 84 ? 37.024 2.562 -33.444 1.00 81.50 84 ASP A C 1
ATOM 662 O O . ASP A 1 84 ? 37.411 1.965 -34.458 1.00 81.50 84 ASP A O 1
ATOM 666 N N . GLN A 1 85 ? 37.786 3.479 -32.844 1.00 82.31 85 GLN A N 1
ATOM 667 C CA . GLN A 1 85 ? 39.099 3.885 -33.341 1.00 82.31 85 GLN A CA 1
ATOM 668 C C . GLN A 1 85 ? 40.124 2.738 -33.316 1.00 82.31 85 GLN A C 1
ATOM 670 O O . GLN A 1 85 ? 41.010 2.693 -34.168 1.00 82.31 85 GLN A O 1
ATOM 675 N N . PHE A 1 86 ? 39.962 1.768 -32.411 1.00 81.69 86 PHE A N 1
ATOM 676 C CA . PHE A 1 86 ? 40.884 0.646 -32.227 1.00 81.69 86 PHE A CA 1
ATOM 677 C C . PHE A 1 86 ? 40.174 -0.704 -32.404 1.00 81.69 86 PHE A C 1
ATOM 679 O O . PHE A 1 86 ? 39.003 -0.856 -32.061 1.00 81.69 86 PHE A O 1
ATOM 686 N N . GLN A 1 87 ? 40.886 -1.702 -32.937 1.00 85.00 87 GLN A N 1
ATOM 687 C CA . GLN A 1 87 ? 40.412 -3.086 -33.024 1.00 85.00 87 GLN A CA 1
ATOM 688 C C . GLN A 1 87 ? 41.117 -3.938 -31.966 1.00 85.00 87 GLN A C 1
ATOM 690 O O . GLN A 1 87 ? 42.344 -3.991 -31.924 1.00 85.00 87 GLN A O 1
ATOM 695 N N . CYS A 1 88 ? 40.354 -4.645 -31.130 1.00 85.12 88 CYS A N 1
ATOM 696 C CA . CYS A 1 88 ? 40.921 -5.526 -30.113 1.00 85.12 88 CYS A CA 1
ATOM 697 C C . CYS A 1 88 ? 41.664 -6.706 -30.760 1.00 85.12 88 CYS A C 1
ATOM 699 O O . CYS A 1 88 ? 41.061 -7.499 -31.481 1.00 85.12 88 CYS A O 1
ATOM 701 N N . GLY A 1 89 ? 42.947 -6.897 -30.448 1.00 83.75 89 GLY A N 1
ATOM 702 C CA . GLY A 1 89 ? 43.737 -8.015 -30.986 1.00 83.75 89 GLY A CA 1
ATOM 703 C C . GLY A 1 89 ? 43.261 -9.406 -30.540 1.00 83.75 89 GLY A C 1
ATOM 704 O O . GLY A 1 89 ? 43.494 -10.387 -31.241 1.00 83.75 89 GLY A O 1
ATOM 705 N N . ARG A 1 90 ? 42.553 -9.503 -29.403 1.00 86.19 90 ARG A N 1
ATOM 706 C CA . ARG A 1 90 ? 42.087 -10.780 -28.834 1.00 86.19 90 ARG A CA 1
ATOM 707 C C . ARG A 1 90 ? 40.732 -11.225 -29.384 1.00 86.19 90 ARG A C 1
ATOM 709 O O . ARG A 1 90 ? 40.584 -12.382 -29.757 1.00 86.19 90 ARG A O 1
ATOM 716 N N . CYS A 1 91 ? 39.744 -10.328 -29.427 1.00 85.62 91 CYS A N 1
ATOM 717 C CA . CYS A 1 91 ? 38.386 -10.655 -29.883 1.00 85.62 91 CYS A CA 1
ATOM 718 C C . CYS A 1 91 ? 38.036 -10.087 -31.269 1.00 85.62 91 CYS A C 1
ATOM 720 O O . CYS A 1 91 ? 36.955 -10.368 -31.777 1.00 85.62 91 CYS A O 1
ATOM 722 N N . LYS A 1 92 ? 38.928 -9.295 -31.885 1.00 83.81 92 LYS A N 1
ATOM 723 C CA . LYS A 1 92 ? 38.764 -8.626 -33.192 1.00 83.81 92 LYS A CA 1
ATOM 724 C C . LYS A 1 92 ? 37.584 -7.650 -33.290 1.00 83.81 92 LYS A C 1
ATOM 726 O O . LYS A 1 92 ? 37.327 -7.130 -34.375 1.00 83.81 92 LYS A O 1
ATOM 731 N N . GLN A 1 93 ? 36.898 -7.360 -32.185 1.00 85.06 93 GLN A N 1
ATOM 732 C CA . GLN A 1 93 ? 35.821 -6.369 -32.121 1.00 85.06 93 GLN A CA 1
ATOM 733 C C . GLN A 1 93 ? 36.394 -4.951 -31.983 1.00 85.06 93 GLN A C 1
ATOM 735 O O . GLN A 1 93 ? 37.472 -4.769 -31.419 1.00 85.06 93 GLN A O 1
ATOM 740 N N . ARG A 1 94 ? 35.657 -3.945 -32.469 1.00 84.44 94 ARG A N 1
ATOM 741 C CA . ARG A 1 94 ? 36.022 -2.516 -32.387 1.00 84.44 94 ARG A CA 1
ATOM 742 C C . ARG A 1 94 ? 35.354 -1.789 -31.209 1.00 84.44 94 ARG A C 1
ATOM 744 O O . ARG A 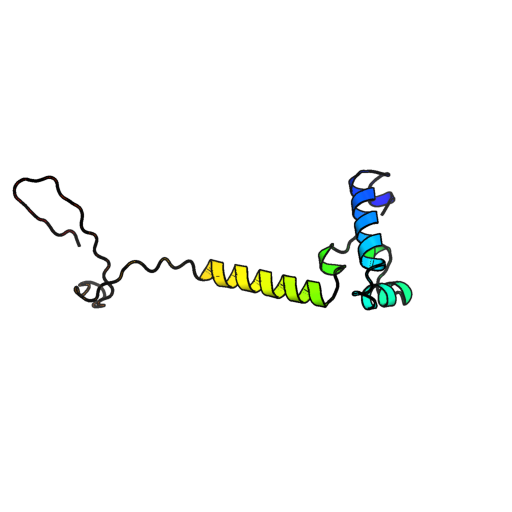1 94 ? 35.148 -0.593 -31.243 1.00 84.44 94 ARG A O 1
ATOM 751 N N . LYS A 1 95 ? 34.996 -2.515 -30.148 1.00 82.56 95 LYS A N 1
ATOM 752 C CA . LYS A 1 95 ? 34.365 -1.953 -28.941 1.00 82.56 95 LYS A CA 1
ATOM 753 C C . LYS A 1 95 ? 35.420 -1.725 -27.858 1.00 82.56 95 LYS A C 1
ATOM 755 O O . LYS A 1 95 ? 35.457 -2.461 -26.875 1.00 82.56 95 LYS A O 1
ATOM 760 N N . CYS A 1 96 ? 36.320 -0.771 -28.078 1.00 80.31 96 CYS A N 1
ATOM 761 C CA . CYS A 1 96 ? 37.420 -0.475 -27.157 1.00 80.31 96 CYS A CA 1
ATOM 762 C C . CYS A 1 96 ? 37.105 0.771 -26.320 1.00 80.31 96 CYS A C 1
ATOM 764 O O . CYS A 1 96 ? 36.576 1.744 -26.842 1.00 80.31 96 CYS A O 1
ATOM 766 N N . THR A 1 97 ? 37.454 0.764 -25.036 1.00 81.38 97 THR A N 1
ATOM 767 C CA . THR A 1 97 ? 37.378 1.950 -24.166 1.00 81.38 97 THR A CA 1
ATOM 768 C C . THR A 1 97 ? 38.790 2.493 -23.997 1.00 81.38 97 THR A C 1
ATOM 770 O O . THR A 1 97 ? 39.688 1.725 -23.668 1.00 81.38 97 THR A O 1
ATOM 773 N N . TYR A 1 98 ? 38.998 3.790 -24.220 1.00 74.44 98 TYR A N 1
ATOM 774 C CA . TYR A 1 98 ? 40.301 4.438 -24.049 1.00 74.44 98 TYR A CA 1
ATOM 775 C C . TYR A 1 98 ? 40.196 5.572 -23.026 1.00 74.44 98 TYR A C 1
ATOM 777 O O . TYR A 1 98 ? 39.231 6.336 -23.044 1.00 74.44 98 TYR A O 1
ATOM 785 N N . TYR A 1 99 ? 41.187 5.683 -22.140 1.00 75.62 99 TYR A N 1
ATOM 786 C CA . TYR A 1 99 ? 41.289 6.756 -21.155 1.00 75.62 99 TYR A CA 1
ATOM 787 C C . TYR A 1 99 ? 42.621 7.499 -21.324 1.00 75.62 99 TYR A C 1
ATOM 789 O O . TYR A 1 99 ? 43.694 6.900 -21.349 1.00 75.62 99 TYR A O 1
ATOM 797 N N . GLN A 1 100 ? 42.555 8.827 -21.445 1.00 72.69 100 GLN A N 1
ATOM 798 C CA . GLN A 1 100 ? 43.740 9.685 -21.483 1.00 72.69 100 GLN A CA 1
ATOM 799 C C . GLN A 1 100 ? 44.199 9.952 -20.053 1.00 72.69 100 GLN A C 1
ATOM 801 O O . GLN A 1 100 ? 43.577 10.736 -19.338 1.00 72.69 100 GLN A O 1
ATOM 806 N N . MET A 1 101 ? 45.285 9.314 -19.622 1.00 71.75 101 MET A N 1
ATOM 807 C CA . MET A 1 101 ? 45.966 9.732 -18.397 1.00 71.75 101 MET A CA 1
ATOM 808 C C . MET A 1 101 ? 46.981 10.816 -18.745 1.00 71.75 101 MET A C 1
ATOM 810 O O . MET A 1 101 ? 47.808 10.623 -19.632 1.00 71.75 101 MET A O 1
ATOM 814 N N . GLN A 1 102 ? 46.938 11.952 -18.048 1.00 73.12 102 GLN A N 1
ATOM 815 C CA . GLN A 1 102 ? 48.009 12.940 -18.138 1.00 73.12 102 GLN A CA 1
ATOM 816 C C . GLN A 1 102 ? 49.237 12.396 -17.410 1.00 73.12 102 GLN A C 1
ATOM 818 O O . GLN A 1 102 ? 49.297 12.378 -16.180 1.00 73.12 102 GLN A O 1
ATOM 823 N N . THR A 1 103 ? 50.218 11.926 -18.171 1.00 62.84 103 THR A N 1
ATOM 824 C CA . THR A 1 103 ? 51.535 11.581 -17.646 1.00 62.84 103 THR A CA 1
ATOM 825 C C . THR A 1 103 ? 52.312 12.878 -17.452 1.00 62.84 103 THR A C 1
ATOM 827 O O . THR A 1 103 ? 52.408 13.711 -18.351 1.00 62.84 103 THR A O 1
ATOM 830 N N . ARG A 1 104 ? 52.802 13.078 -16.231 1.00 62.22 104 ARG A N 1
ATOM 831 C CA . ARG A 1 104 ? 53.610 14.223 -15.807 1.00 62.22 104 ARG A CA 1
ATOM 832 C C . ARG A 1 104 ? 54.713 14.512 -16.841 1.00 62.22 104 ARG A C 1
ATOM 834 O O . ARG A 1 104 ? 55.426 13.598 -17.234 1.00 62.22 104 ARG A O 1
ATOM 841 N N . SER A 1 105 ? 54.828 15.764 -17.279 1.00 62.72 105 SER A N 1
ATOM 842 C CA . SER A 1 105 ? 55.725 16.202 -18.353 1.00 62.72 105 SER A CA 1
ATOM 843 C C . SER A 1 105 ? 57.190 15.832 -18.098 1.00 62.72 105 SER A C 1
ATOM 845 O O . SER A 1 105 ? 57.784 16.358 -17.158 1.00 62.72 105 SER A O 1
ATOM 847 N N . ALA A 1 106 ? 57.747 14.967 -18.945 1.00 55.69 106 ALA A N 1
ATOM 848 C CA . ALA A 1 106 ? 59.052 15.087 -19.611 1.00 55.69 106 ALA A CA 1
ATOM 849 C C . ALA A 1 106 ? 59.351 13.748 -20.311 1.00 55.69 106 ALA A C 1
ATOM 851 O O . ALA A 1 106 ? 59.483 12.733 -19.639 1.00 55.69 106 ALA A O 1
ATOM 852 N N . ASP A 1 107 ? 59.389 13.784 -21.644 1.00 63.53 107 ASP A N 1
ATOM 853 C CA . ASP A 1 107 ? 59.839 12.724 -22.558 1.00 63.53 107 ASP A CA 1
ATOM 854 C C . ASP A 1 107 ? 59.284 11.309 -22.308 1.00 63.53 107 ASP A C 1
ATOM 856 O O . ASP A 1 107 ? 59.951 10.476 -21.715 1.00 63.53 107 ASP A O 1
ATOM 860 N N . GLU A 1 108 ? 58.051 11.063 -22.781 1.00 54.62 108 GLU A N 1
ATOM 861 C CA . GLU A 1 108 ? 57.543 9.818 -23.412 1.00 54.62 108 GLU A CA 1
ATOM 862 C C . GLU A 1 108 ? 56.012 9.720 -23.246 1.00 54.62 108 GLU A C 1
ATOM 864 O O . GLU A 1 108 ? 55.486 9.544 -22.148 1.00 54.62 108 GLU A O 1
ATOM 869 N N . VAL A 1 109 ? 55.258 9.830 -24.350 1.00 51.69 109 VAL A N 1
ATOM 870 C CA . VAL A 1 109 ? 53.789 9.680 -24.343 1.00 51.69 109 VAL A CA 1
ATOM 871 C C . VAL A 1 109 ? 53.433 8.240 -24.708 1.00 51.69 109 VAL A C 1
ATOM 873 O O . VAL A 1 109 ? 53.192 7.910 -25.868 1.00 51.69 109 VAL A O 1
ATOM 876 N N . GLY A 1 110 ? 53.423 7.361 -23.707 1.00 50.81 110 GLY A N 1
ATOM 877 C CA . GLY A 1 110 ? 52.910 6.000 -23.844 1.00 50.81 110 GLY A CA 1
ATOM 878 C C . GLY A 1 110 ? 51.385 5.981 -23.753 1.00 50.81 110 GLY A C 1
ATOM 879 O O . GLY A 1 110 ? 50.824 6.108 -22.666 1.00 50.81 110 GLY A O 1
ATOM 880 N N . LEU A 1 111 ? 50.699 5.807 -24.885 1.00 49.34 111 LEU A N 1
ATOM 881 C CA . LEU A 1 111 ? 49.275 5.465 -24.908 1.00 49.34 111 LEU A CA 1
ATOM 882 C C . LEU A 1 111 ? 49.105 4.050 -24.331 1.00 49.34 111 LEU A C 1
ATOM 884 O O . LEU A 1 111 ? 49.414 3.066 -25.000 1.00 49.34 111 LEU A O 1
ATOM 888 N N . GLY A 1 112 ? 48.646 3.948 -23.083 1.00 56.28 112 GLY A N 1
ATOM 889 C CA . GLY A 1 112 ? 48.226 2.677 -22.491 1.00 56.28 112 GLY A CA 1
ATOM 890 C C . GLY A 1 112 ? 46.892 2.229 -23.089 1.00 56.28 112 GLY A C 1
ATOM 891 O O . GLY A 1 112 ? 45.929 2.998 -23.069 1.00 56.28 112 GLY A O 1
ATOM 892 N N . VAL A 1 113 ? 46.869 1.016 -23.647 1.00 43.56 113 VAL A N 1
ATOM 893 C CA . VAL A 1 113 ? 45.690 0.321 -24.200 1.00 43.56 113 VAL A CA 1
ATOM 894 C C . VAL A 1 113 ? 45.162 -0.678 -23.182 1.00 43.56 113 VAL A C 1
ATOM 896 O O . VAL A 1 113 ? 46.007 -1.374 -22.575 1.00 43.56 113 VAL A O 1
#